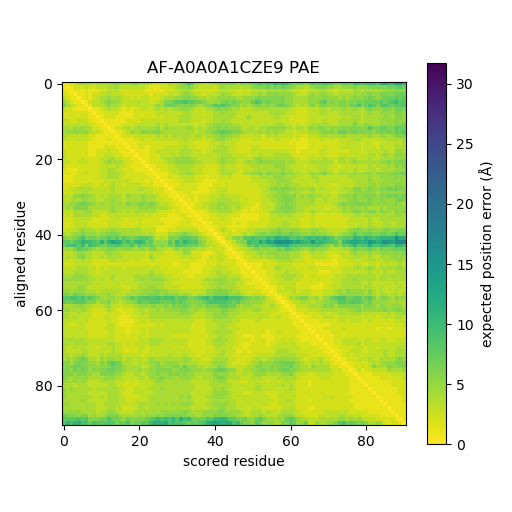Protein AF-A0A0A1CZE9-F1 (afdb_monomer)

Solvent-accessible surface are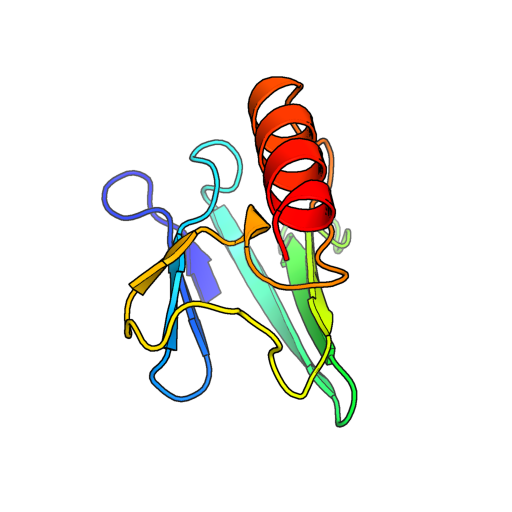a (backbone atoms only — not comparable to full-atom values): 5226 Å² total; per-residue (Å²): 89,71,23,41,80,94,53,33,42,48,78,57,96,88,34,35,31,39,49,65,66,88,65,46,47,55,30,46,76,50,76,60,91,54,31,41,37,32,22,30,66,76,84,64,44,73,41,39,37,37,44,43,80,80,48,54,93,67,86,59,58,70,39,57,44,60,56,34,57,85,44,48,56,57,85,68,52,69,70,56,53,51,54,27,53,54,47,66,72,78,105

Mean predicted aligned error: 3.59 Å

Sequence (91 aa):
MEIRRSNPQICYRGRIFKVPTYLVGTYRLVATATGFTLFSSHGGKESIYFPLPVRVASSKRLVPLWQVYGTRIRGPNPAWVQKRIEYEKDH

Nearest PDB structures (foldseek):
  3dcd-assembly2_B  TM=7.906E-01  e=3.984E+00  Lactobacillus acidophilus
  6qfo-assembly1_A  TM=8.785E-01  e=5.807E+00  Bifidobacterium longum
  4pxw-assembly2_B  TM=4.045E-01  e=1.208E+00  Homo sapiens
  3dxe-assembly1_A  TM=3.243E-01  e=3.984E+00  Homo sapiens
  4iwt-assembly1_B  TM=4.292E-01  e=9.014E+00  Streptococcus pneumoniae GA60080

Foldseek 3Di:
DFQALVARWDDDPQAIEHDDSVPGADWDWDDDQFKIWTAHPPPRHTAKIATPPFDAPDPDSYYYQLRTPPIDGPPDDPVSVVVNVVNVVVD

Radius of gyration: 12.47 Å; Cα contacts (8 Å, |Δi|>4): 146; chains: 1; bounding box: 30×27×28 Å

Structure (mmCIF, N/CA/C/O backbone):
data_AF-A0A0A1CZE9-F1
#
_entry.id   AF-A0A0A1CZE9-F1
#
loop_
_atom_site.group_PDB
_atom_site.id
_atom_site.type_symbol
_atom_site.label_atom_id
_atom_site.label_alt_id
_atom_site.label_comp_id
_atom_site.label_asym_id
_atom_site.label_entity_id
_atom_site.label_seq_id
_atom_site.pdbx_PDB_ins_code
_atom_site.Cartn_x
_atom_site.Cartn_y
_atom_site.Cartn_z
_atom_site.occupancy
_atom_site.B_iso_or_equiv
_atom_site.auth_seq_id
_atom_site.auth_comp_id
_atom_site.auth_asym_id
_atom_site.auth_atom_id
_atom_site.pdbx_PDB_model_num
ATOM 1 N N . MET A 1 1 ? 3.128 -11.451 -6.876 1.00 87.50 1 MET A N 1
ATOM 2 C CA . MET A 1 1 ? 1.891 -10.648 -6.783 1.00 87.50 1 MET A CA 1
ATOM 3 C C . MET A 1 1 ? 1.855 -9.664 -7.937 1.00 87.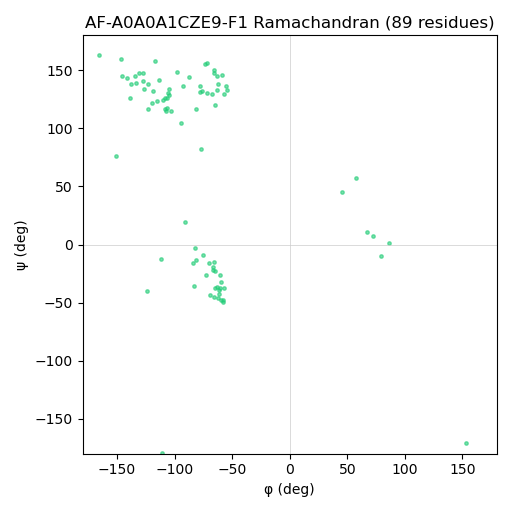50 1 MET A C 1
ATOM 5 O O . MET A 1 1 ? 2.890 -9.093 -8.249 1.00 87.50 1 MET A O 1
ATOM 9 N N . GLU A 1 2 ? 0.702 -9.469 -8.568 1.00 91.19 2 GLU A N 1
ATOM 10 C CA . GLU A 1 2 ? 0.549 -8.562 -9.710 1.00 91.19 2 GLU A CA 1
ATOM 11 C C . GLU A 1 2 ? -0.453 -7.457 -9.370 1.00 91.19 2 GLU A C 1
ATOM 13 O O . GLU A 1 2 ? -1.538 -7.740 -8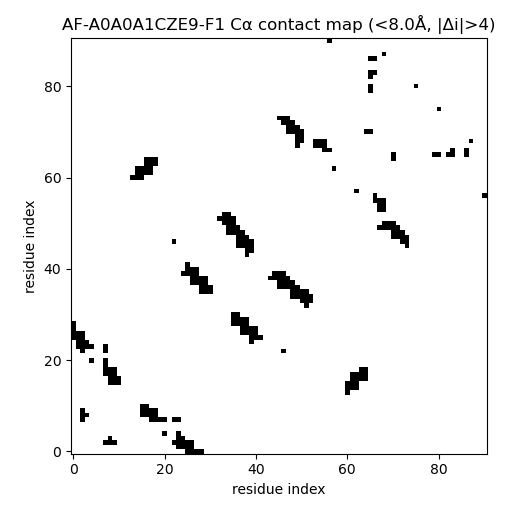.862 1.00 91.19 2 GLU A O 1
ATOM 18 N N . ILE A 1 3 ? -0.085 -6.207 -9.648 1.00 92.44 3 ILE A N 1
ATOM 19 C CA . ILE A 1 3 ? -0.957 -5.036 -9.531 1.00 92.44 3 ILE A CA 1
ATOM 20 C C . ILE A 1 3 ? -1.309 -4.602 -10.949 1.00 92.44 3 ILE A C 1
ATOM 22 O O . ILE A 1 3 ? -0.434 -4.194 -11.713 1.00 92.44 3 ILE A O 1
ATOM 26 N N . ARG A 1 4 ? -2.590 -4.704 -11.313 1.00 92.81 4 ARG A N 1
ATOM 27 C CA . ARG A 1 4 ? -3.073 -4.451 -12.678 1.00 92.81 4 ARG A CA 1
ATOM 28 C C . ARG A 1 4 ? -3.640 -3.044 -12.809 1.00 92.81 4 ARG A C 1
ATOM 30 O O . ARG A 1 4 ? -4.253 -2.532 -11.881 1.00 92.81 4 ARG A O 1
ATOM 37 N N . ARG A 1 5 ? -3.515 -2.436 -13.993 1.00 90.94 5 ARG A N 1
ATOM 38 C CA . ARG A 1 5 ? -4.071 -1.095 -14.265 1.00 90.94 5 ARG A CA 1
ATOM 39 C C . ARG A 1 5 ? -5.593 -1.046 -1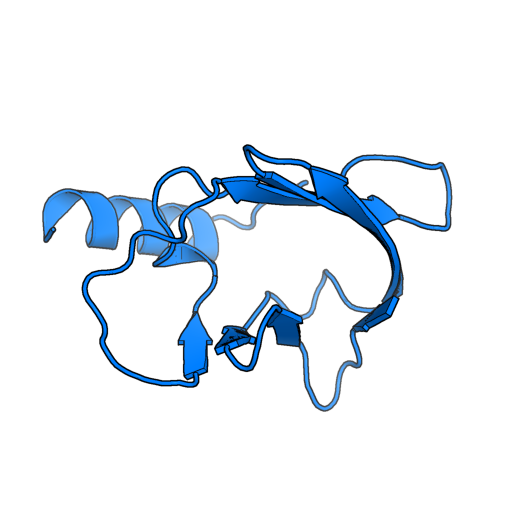4.125 1.00 90.94 5 ARG A C 1
ATOM 41 O O . ARG A 1 5 ? -6.112 -0.070 -13.599 1.00 90.94 5 ARG A O 1
ATOM 48 N N . SER A 1 6 ? -6.290 -2.093 -14.569 1.00 90.38 6 SER A N 1
ATOM 49 C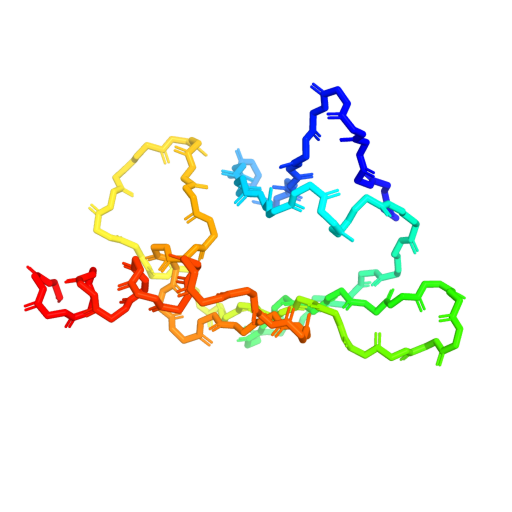 CA . SER A 1 6 ? -7.749 -2.213 -14.446 1.00 90.38 6 SER A CA 1
ATOM 50 C C . SER A 1 6 ? -8.218 -2.355 -12.998 1.00 90.38 6 SER A C 1
ATOM 52 O O . SER A 1 6 ? -9.372 -2.068 -12.699 1.00 90.38 6 SER A O 1
ATOM 54 N N . ASN A 1 7 ? -7.332 -2.796 -12.100 1.00 87.38 7 ASN A N 1
ATOM 55 C CA . ASN A 1 7 ? -7.647 -3.002 -10.697 1.00 87.38 7 ASN A CA 1
ATOM 56 C C . ASN A 1 7 ? -6.400 -2.800 -9.809 1.00 87.38 7 ASN A C 1
ATOM 58 O O . ASN A 1 7 ? -5.779 -3.781 -9.382 1.00 87.38 7 ASN A O 1
ATOM 62 N N . PRO A 1 8 ? -5.988 -1.540 -9.566 1.00 91.69 8 PRO A N 1
ATOM 63 C CA . PRO A 1 8 ? -4.761 -1.224 -8.845 1.00 91.69 8 PRO A CA 1
ATOM 64 C C . PRO A 1 8 ? -4.982 -1.423 -7.341 1.00 91.69 8 PRO A C 1
ATOM 66 O O . PRO A 1 8 ? -5.281 -0.493 -6.589 1.00 91.69 8 PRO A O 1
ATOM 69 N N . GLN A 1 9 ? -4.873 -2.672 -6.897 1.00 94.38 9 GLN A N 1
ATOM 70 C CA . GLN A 1 9 ? -5.111 -3.054 -5.513 1.00 94.38 9 GLN A CA 1
ATOM 71 C C . GLN A 1 9 ? -4.212 -4.202 -5.070 1.00 94.38 9 GLN A C 1
ATOM 73 O O . GLN A 1 9 ? -3.719 -4.986 -5.880 1.00 94.38 9 GLN A O 1
ATOM 78 N N . ILE A 1 10 ? -4.063 -4.328 -3.756 1.00 92.62 10 ILE A N 1
ATOM 79 C CA . ILE A 1 10 ? -3.388 -5.449 -3.114 1.00 92.62 10 ILE A CA 1
ATOM 80 C C . ILE A 1 10 ? -4.339 -6.121 -2.121 1.00 92.62 10 ILE A C 1
ATOM 82 O O . ILE A 1 10 ? -5.086 -5.445 -1.418 1.00 92.62 10 ILE A O 1
ATOM 86 N N . CYS A 1 11 ? -4.350 -7.453 -2.085 1.00 89.81 11 CYS A N 1
ATOM 87 C CA . CYS A 1 11 ? -5.163 -8.231 -1.155 1.00 89.81 11 CYS A CA 1
ATOM 88 C C . CYS A 1 11 ? -4.260 -8.868 -0.097 1.00 89.81 11 CYS A C 1
ATOM 90 O O . CYS A 1 11 ? -3.308 -9.568 -0.442 1.00 89.81 11 CYS A O 1
ATOM 92 N N . TYR A 1 12 ? -4.568 -8.647 1.179 1.00 87.38 12 TYR A N 1
ATOM 93 C CA . TYR A 1 12 ? -3.899 -9.311 2.293 1.00 87.38 12 TYR A CA 1
ATOM 94 C C . TYR A 1 12 ? -4.923 -9.718 3.350 1.00 87.38 12 TYR A C 1
ATOM 96 O O . TYR A 1 12 ? -5.712 -8.892 3.807 1.00 87.38 12 TYR A O 1
ATOM 104 N N . ARG A 1 13 ? -4.923 -11.008 3.722 1.00 85.56 13 ARG A N 1
ATOM 105 C CA . ARG A 1 13 ? -5.849 -11.605 4.707 1.00 85.56 13 ARG A CA 1
ATOM 106 C C . ARG A 1 13 ? -7.315 -11.176 4.506 1.00 85.56 13 ARG A C 1
ATOM 108 O O . ARG A 1 13 ? -7.994 -10.776 5.444 1.00 85.56 13 ARG A O 1
ATOM 115 N N . GLY A 1 14 ? -7.789 -11.202 3.258 1.00 85.19 14 GLY A N 1
ATOM 116 C CA . GLY A 1 14 ? -9.175 -10.868 2.894 1.00 85.19 14 GLY A CA 1
ATOM 117 C C . GLY A 1 14 ? -9.507 -9.369 2.814 1.00 85.19 14 GLY A C 1
ATOM 118 O O . GLY A 1 14 ? -10.568 -9.020 2.282 1.00 85.19 14 GLY A O 1
ATOM 119 N N . ARG A 1 15 ? -8.606 -8.484 3.267 1.00 88.12 15 ARG A N 1
ATOM 120 C CA . ARG A 1 15 ? -8.709 -7.027 3.094 1.00 88.12 15 ARG A CA 1
ATOM 121 C C . ARG A 1 15 ? -8.090 -6.591 1.776 1.00 88.12 15 ARG A C 1
ATOM 123 O O . ARG A 1 15 ? -7.081 -7.144 1.339 1.00 88.12 15 ARG A O 1
ATOM 130 N N . ILE A 1 16 ? -8.697 -5.580 1.166 1.00 93.19 16 ILE A N 1
ATOM 131 C CA . ILE A 1 16 ? -8.283 -5.037 -0.122 1.00 93.19 16 ILE A CA 1
ATOM 132 C C . ILE A 1 16 ? -7.805 -3.604 0.087 1.00 93.19 16 ILE A C 1
ATOM 134 O O . ILE A 1 16 ? -8.560 -2.757 0.563 1.00 93.19 16 ILE A O 1
ATOM 138 N N . PHE A 1 17 ? -6.569 -3.328 -0.315 1.00 93.31 17 PHE A N 1
ATOM 139 C CA . PHE A 1 17 ? -5.969 -2.004 -0.247 1.00 93.31 17 PHE A CA 1
ATOM 140 C C . PHE A 1 17 ? -5.844 -1.427 -1.655 1.00 93.31 17 PHE A C 1
ATOM 142 O O . PHE A 1 17 ? -5.129 -1.983 -2.489 1.00 93.31 17 PHE A O 1
ATOM 149 N N . LYS A 1 18 ? -6.533 -0.316 -1.936 1.00 94.00 18 LYS A N 1
ATOM 150 C CA . LYS A 1 18 ? -6.366 0.423 -3.197 1.00 94.00 18 LYS A CA 1
ATOM 151 C C . LYS A 1 18 ? -5.024 1.137 -3.202 1.00 94.00 18 LYS A C 1
ATOM 153 O O . LYS A 1 18 ? -4.715 1.873 -2.263 1.00 94.00 18 LYS A O 1
ATOM 158 N N . VAL A 1 19 ? -4.269 0.972 -4.280 1.00 91.94 19 VAL A N 1
ATOM 159 C CA . VAL A 1 19 ? -2.951 1.584 -4.457 1.00 91.94 19 VAL A CA 1
ATOM 160 C C . VAL A 1 19 ? -2.951 2.545 -5.650 1.00 91.94 19 VAL A C 1
ATOM 162 O O . VAL A 1 19 ? -3.809 2.437 -6.528 1.00 91.94 19 VAL A O 1
ATOM 165 N N . PRO A 1 20 ? -2.018 3.507 -5.710 1.00 89.56 20 PRO A N 1
ATOM 166 C CA . PRO A 1 20 ? -1.857 4.348 -6.892 1.00 89.56 20 PRO A CA 1
ATOM 167 C C . PRO A 1 20 ? -1.556 3.552 -8.173 1.00 89.56 20 PRO A C 1
ATOM 169 O O . PRO A 1 20 ? -0.831 2.561 -8.150 1.00 89.56 20 PRO A O 1
ATOM 172 N N . THR A 1 21 ? -2.055 4.026 -9.316 1.00 89.25 21 THR A N 1
ATOM 173 C CA . THR A 1 21 ? -1.911 3.367 -10.631 1.00 89.25 21 THR A CA 1
ATOM 174 C C . THR A 1 21 ? -0.480 3.318 -11.165 1.00 89.25 21 THR A C 1
ATOM 176 O O . THR A 1 21 ? -0.182 2.490 -12.018 1.00 89.25 21 THR A O 1
ATOM 179 N N . TYR A 1 22 ? 0.427 4.163 -10.676 1.00 86.44 22 TYR A N 1
ATOM 180 C CA . TYR A 1 22 ? 1.843 4.091 -11.053 1.00 86.44 22 TYR A CA 1
ATOM 181 C C . TYR A 1 22 ? 2.582 2.920 -10.381 1.00 86.44 22 TYR A C 1
ATOM 183 O O . TYR A 1 22 ? 3.715 2.626 -10.743 1.00 86.44 22 TYR A O 1
ATOM 191 N N . LEU A 1 23 ? 1.943 2.234 -9.425 1.00 89.06 23 LEU A N 1
ATOM 192 C CA . LEU A 1 23 ? 2.433 0.990 -8.823 1.00 89.06 23 LEU A CA 1
ATOM 193 C C . LEU A 1 23 ? 1.921 -0.251 -9.575 1.00 89.06 23 LEU A C 1
ATOM 195 O O . LEU A 1 23 ? 1.876 -1.342 -9.019 1.00 89.06 23 LEU A O 1
ATOM 199 N N . VAL A 1 24 ? 1.478 -0.096 -10.825 1.00 91.38 24 VAL A N 1
ATOM 200 C CA . VAL A 1 24 ? 1.150 -1.227 -11.702 1.00 91.38 24 VAL A CA 1
ATOM 201 C C . VAL A 1 24 ? 2.428 -1.982 -12.049 1.00 91.38 24 VAL A C 1
ATOM 203 O O . VAL A 1 24 ? 3.411 -1.386 -12.486 1.00 91.38 24 VAL A O 1
ATOM 206 N N . GLY A 1 25 ? 2.404 -3.301 -11.874 1.00 91.88 25 GLY A N 1
ATOM 207 C CA . GLY A 1 25 ? 3.550 -4.159 -12.139 1.00 91.88 25 GLY A CA 1
ATOM 208 C C . GLY A 1 25 ? 3.563 -5.438 -11.309 1.00 91.88 25 GLY A C 1
ATOM 209 O O . GLY A 1 25 ? 2.600 -5.782 -10.617 1.00 91.88 25 GLY A O 1
ATOM 210 N N . THR A 1 26 ? 4.692 -6.141 -11.381 1.00 93.25 26 THR A N 1
ATOM 211 C CA . THR A 1 26 ? 4.902 -7.422 -10.699 1.00 93.25 26 THR A CA 1
ATOM 212 C C . THR A 1 26 ? 5.801 -7.245 -9.484 1.00 93.25 26 THR A C 1
ATOM 214 O O . THR A 1 26 ? 6.928 -6.751 -9.578 1.00 93.25 26 THR A O 1
ATOM 217 N N . TYR A 1 27 ? 5.344 -7.742 -8.341 1.00 93.31 27 TYR A N 1
ATOM 218 C CA . TYR A 1 27 ? 5.992 -7.592 -7.044 1.00 93.31 27 TYR A CA 1
ATOM 219 C C . TYR A 1 27 ? 6.195 -8.939 -6.352 1.00 93.31 27 TYR A C 1
ATOM 221 O O . TYR A 1 27 ? 5.367 -9.852 -6.457 1.00 93.31 27 TYR A O 1
ATOM 229 N N . ARG A 1 28 ? 7.275 -9.034 -5.582 1.00 93.75 28 ARG A N 1
ATOM 230 C CA . ARG A 1 28 ? 7.486 -10.083 -4.585 1.00 93.75 28 ARG A CA 1
ATOM 231 C C . ARG A 1 28 ? 6.986 -9.590 -3.237 1.00 93.75 28 ARG A C 1
ATOM 233 O O . ARG A 1 28 ? 7.213 -8.442 -2.871 1.00 93.75 28 ARG A O 1
ATOM 240 N N . LEU A 1 29 ? 6.281 -10.461 -2.532 1.00 92.19 29 LEU A N 1
ATOM 241 C CA . LEU A 1 29 ? 5.637 -10.160 -1.264 1.00 92.19 29 LEU A CA 1
ATOM 242 C C . LEU A 1 29 ? 6.429 -10.799 -0.137 1.00 92.19 29 LEU A C 1
ATOM 244 O O . LEU A 1 29 ? 6.732 -11.987 -0.202 1.00 92.19 29 LEU A O 1
ATOM 248 N N . VAL A 1 30 ? 6.725 -10.009 0.888 1.00 93.06 30 VAL A N 1
ATOM 249 C CA . VAL A 1 30 ? 7.315 -10.474 2.140 1.00 93.06 30 VAL A CA 1
ATOM 250 C C . VAL A 1 30 ? 6.382 -10.046 3.263 1.00 93.06 30 VAL A C 1
ATOM 252 O O . VAL A 1 30 ? 6.151 -8.856 3.468 1.00 93.06 30 VAL A O 1
ATOM 255 N N . ALA A 1 31 ? 5.817 -11.025 3.964 1.00 91.31 31 ALA A N 1
ATOM 256 C CA . ALA A 1 31 ? 5.008 -10.798 5.151 1.00 91.31 31 ALA A CA 1
ATOM 257 C C . ALA A 1 31 ? 5.779 -11.311 6.367 1.00 91.31 31 ALA A C 1
ATOM 259 O O . ALA A 1 31 ? 6.179 -12.474 6.406 1.00 91.31 31 ALA A O 1
ATOM 260 N N . THR A 1 32 ? 5.989 -10.439 7.345 1.00 92.44 32 THR A N 1
ATOM 261 C CA . THR A 1 32 ? 6.603 -10.769 8.633 1.00 92.44 32 THR A CA 1
ATOM 262 C C . THR A 1 32 ? 5.552 -10.681 9.738 1.00 92.44 32 THR A C 1
ATOM 264 O O . THR A 1 32 ? 4.390 -10.352 9.491 1.00 92.44 32 THR A O 1
ATOM 267 N N . ALA A 1 33 ? 5.950 -10.946 10.983 1.00 91.94 33 ALA A N 1
ATOM 268 C CA . ALA A 1 33 ? 5.077 -10.725 12.135 1.00 91.94 33 ALA A CA 1
ATOM 269 C C . ALA A 1 33 ? 4.653 -9.249 12.289 1.00 91.94 33 ALA A C 1
ATOM 271 O O . ALA A 1 33 ? 3.594 -8.970 12.846 1.00 91.94 33 ALA A O 1
ATOM 272 N N . THR A 1 34 ? 5.461 -8.311 11.786 1.00 92.44 34 THR A N 1
ATOM 273 C CA . THR A 1 34 ? 5.324 -6.871 12.046 1.00 92.44 34 THR A CA 1
ATOM 274 C C . THR A 1 34 ? 4.917 -6.056 10.827 1.00 92.44 34 THR A C 1
ATOM 276 O O . THR A 1 34 ? 4.549 -4.891 10.971 1.00 92.44 34 THR A O 1
ATOM 279 N N . GLY A 1 35 ? 4.961 -6.624 9.623 1.00 93.50 35 GLY A N 1
ATOM 280 C CA . GLY A 1 35 ? 4.738 -5.837 8.422 1.00 93.50 35 GLY A CA 1
ATOM 281 C C . GLY A 1 35 ? 4.472 -6.648 7.170 1.00 93.50 35 GLY A C 1
ATOM 282 O O . GLY A 1 35 ? 4.740 -7.847 7.079 1.00 93.50 35 GLY A O 1
ATOM 283 N N . PHE A 1 36 ? 3.935 -5.939 6.190 1.00 94.00 36 PHE A N 1
ATOM 284 C CA . PHE A 1 36 ? 3.733 -6.407 4.837 1.00 94.00 36 PHE A CA 1
ATOM 285 C C . PHE A 1 36 ? 4.514 -5.506 3.890 1.00 94.00 36 PHE A C 1
ATOM 287 O O . PHE A 1 36 ? 4.253 -4.302 3.826 1.00 94.00 36 PHE A O 1
ATOM 294 N N . THR A 1 37 ? 5.430 -6.095 3.128 1.00 94.75 37 THR A N 1
ATOM 295 C CA . THR A 1 37 ? 6.291 -5.363 2.201 1.00 94.75 37 THR A CA 1
ATOM 296 C C . THR A 1 37 ? 6.201 -5.953 0.800 1.00 94.75 37 THR A C 1
ATOM 298 O O . THR A 1 37 ? 6.294 -7.168 0.607 1.00 94.75 37 THR A O 1
ATOM 301 N N . LEU A 1 38 ? 6.046 -5.086 -0.199 1.00 94.25 38 LEU A N 1
ATOM 302 C CA . LEU A 1 38 ? 6.165 -5.436 -1.609 1.00 94.25 38 LEU A CA 1
ATOM 303 C C . LEU A 1 38 ? 7.469 -4.894 -2.172 1.00 94.25 38 LEU A C 1
ATOM 305 O O . LEU A 1 38 ? 7.726 -3.690 -2.135 1.00 94.25 38 LEU A O 1
ATOM 309 N N . PHE A 1 39 ? 8.243 -5.788 -2.769 1.00 94.38 39 PHE A N 1
ATOM 310 C CA . PHE A 1 39 ? 9.461 -5.477 -3.498 1.00 94.38 39 PHE A CA 1
ATOM 311 C C . PHE A 1 39 ? 9.192 -5.582 -4.991 1.00 94.38 39 PHE A C 1
ATOM 313 O O . PHE A 1 39 ? 8.581 -6.548 -5.451 1.00 94.38 39 PHE A O 1
ATOM 320 N N . SER A 1 40 ? 9.644 -4.596 -5.762 1.00 90.44 40 SER A N 1
ATOM 321 C CA . SER A 1 40 ? 9.586 -4.670 -7.221 1.00 90.44 40 SER A CA 1
ATOM 322 C C . SER A 1 40 ? 10.337 -5.912 -7.687 1.00 90.44 40 SER A C 1
ATOM 324 O O . SER A 1 40 ? 11.495 -6.115 -7.317 1.00 90.44 40 SER A O 1
ATOM 326 N N . SER A 1 41 ? 9.704 -6.728 -8.534 1.00 88.88 41 SER A N 1
ATOM 327 C CA . SER A 1 41 ? 10.390 -7.885 -9.133 1.00 88.88 41 SER A CA 1
ATOM 328 C C . SER A 1 41 ? 11.531 -7.441 -10.051 1.00 88.88 41 SER A C 1
ATOM 330 O O . SER A 1 41 ? 12.485 -8.184 -10.252 1.00 88.88 41 SER A O 1
ATOM 332 N N . HIS A 1 42 ? 11.461 -6.202 -10.543 1.00 81.75 42 HIS A N 1
ATOM 333 C CA . HIS A 1 42 ? 12.520 -5.545 -11.293 1.00 81.75 42 HIS A CA 1
ATOM 334 C C . HIS A 1 42 ? 13.370 -4.714 -10.321 1.00 81.75 42 HIS A C 1
ATOM 336 O O . HIS A 1 42 ? 12.940 -3.664 -9.832 1.00 81.75 42 HIS A O 1
ATOM 342 N N . GLY A 1 43 ? 14.563 -5.214 -9.997 1.00 77.44 43 GLY A N 1
ATOM 343 C CA . GLY A 1 43 ? 15.559 -4.518 -9.176 1.00 77.44 43 GLY A CA 1
ATOM 344 C C . GLY A 1 43 ? 15.422 -4.679 -7.659 1.00 77.44 43 GLY A C 1
ATOM 345 O O . GLY A 1 43 ? 16.209 -4.079 -6.936 1.00 77.44 43 GLY A O 1
ATOM 346 N N . GLY A 1 44 ? 14.440 -5.440 -7.160 1.00 83.75 44 GLY A N 1
ATOM 347 C CA . GLY A 1 44 ? 14.351 -5.825 -5.742 1.00 83.75 44 GLY A CA 1
ATOM 348 C C . GLY A 1 44 ? 14.084 -4.678 -4.763 1.00 83.75 44 GLY A C 1
ATOM 349 O O . GLY A 1 44 ? 14.203 -4.863 -3.558 1.00 83.75 44 GLY A O 1
ATOM 350 N N . LYS A 1 45 ? 13.734 -3.485 -5.253 1.00 88.19 45 LYS A N 1
ATOM 351 C CA . LYS A 1 45 ? 13.536 -2.297 -4.412 1.00 88.19 45 LYS A CA 1
ATOM 352 C C . LYS A 1 45 ? 12.181 -2.338 -3.709 1.00 88.19 45 LYS A C 1
ATOM 354 O O . LYS A 1 45 ? 11.162 -2.620 -4.349 1.00 88.19 45 LYS A O 1
ATOM 359 N N . GLU A 1 46 ? 12.161 -1.986 -2.425 1.00 90.56 46 GLU A N 1
ATOM 360 C CA . GLU A 1 46 ? 10.921 -1.800 -1.665 1.00 90.56 46 GLU A CA 1
ATOM 361 C C . GLU A 1 46 ? 10.017 -0.791 -2.383 1.00 90.56 46 GLU A C 1
ATOM 363 O O . GLU A 1 46 ? 10.474 0.243 -2.871 1.00 90.56 46 GLU A O 1
ATOM 368 N N . SER A 1 47 ? 8.740 -1.130 -2.515 1.00 92.06 47 SER A N 1
ATOM 369 C CA . SER A 1 47 ? 7.760 -0.348 -3.271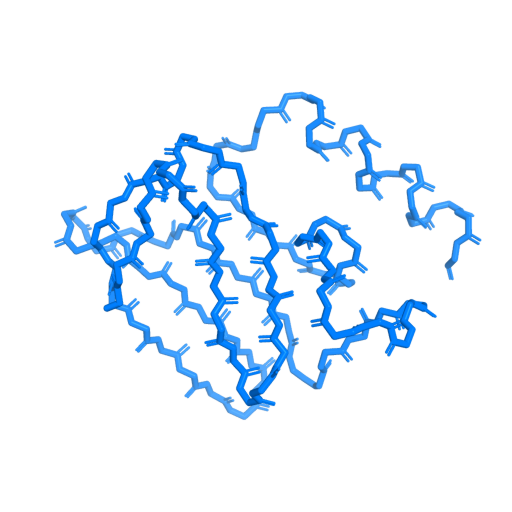 1.00 92.06 47 SER A CA 1
ATOM 370 C C . SER A 1 47 ? 6.550 0.034 -2.431 1.00 92.06 47 SER A C 1
ATOM 372 O O . SER A 1 47 ? 6.073 1.160 -2.547 1.00 92.06 47 SER A O 1
ATOM 374 N N . ILE A 1 48 ? 6.064 -0.877 -1.588 1.00 94.06 48 ILE A N 1
ATOM 375 C CA . ILE A 1 48 ? 4.960 -0.639 -0.653 1.00 94.06 48 ILE A CA 1
ATOM 376 C C . ILE A 1 48 ? 5.319 -1.295 0.676 1.00 94.06 48 ILE A C 1
ATOM 378 O O . ILE A 1 48 ? 5.778 -2.435 0.683 1.00 94.06 48 ILE A O 1
ATOM 382 N N . TYR A 1 49 ? 5.040 -0.608 1.775 1.00 94.62 49 TYR A N 1
ATOM 383 C CA . TYR A 1 49 ? 5.076 -1.144 3.127 1.00 94.62 49 TYR A CA 1
ATOM 384 C C . TYR A 1 49 ? 3.817 -0.721 3.884 1.00 94.62 49 TYR A C 1
ATOM 386 O O . TYR A 1 49 ? 3.415 0.442 3.806 1.00 94.62 49 TYR A O 1
ATOM 394 N N . PHE A 1 50 ? 3.236 -1.629 4.665 1.00 93.88 50 PHE A N 1
ATOM 395 C CA . PHE A 1 50 ? 2.330 -1.262 5.752 1.00 93.88 50 PHE A CA 1
ATOM 396 C C . PHE A 1 50 ? 2.527 -2.163 6.983 1.00 93.88 50 PHE A C 1
ATOM 398 O O . PHE A 1 50 ? 2.799 -3.360 6.833 1.00 93.88 50 PHE A O 1
ATOM 405 N N . PRO A 1 51 ? 2.408 -1.609 8.204 1.00 93.25 51 PRO A N 1
ATOM 406 C CA . PRO A 1 51 ? 2.629 -2.359 9.435 1.00 93.25 51 PRO A CA 1
ATOM 407 C C . PRO A 1 51 ? 1.483 -3.332 9.740 1.00 93.25 51 PRO A C 1
ATOM 409 O O . PRO A 1 51 ? 0.333 -3.134 9.337 1.00 93.25 51 PRO A O 1
ATOM 412 N N . LEU A 1 52 ? 1.811 -4.377 10.499 1.00 91.75 52 LEU A N 1
ATOM 413 C CA . LEU A 1 52 ? 0.873 -5.336 11.071 1.00 91.75 52 LEU A CA 1
ATOM 414 C C . LEU A 1 52 ? 0.864 -5.225 12.611 1.00 91.75 52 LEU A C 1
ATOM 416 O O . LEU A 1 52 ? 1.926 -5.054 13.206 1.00 91.75 52 LEU A O 1
ATOM 420 N N . PRO A 1 53 ? -0.307 -5.347 13.269 1.00 91.69 53 PRO A N 1
ATOM 421 C CA . PRO A 1 53 ? -1.635 -5.461 12.664 1.00 91.69 53 PRO A CA 1
ATOM 422 C C . PRO A 1 53 ? -2.041 -4.176 11.924 1.00 91.69 53 PRO A C 1
ATOM 424 O O . PRO A 1 53 ? -1.629 -3.077 12.286 1.00 91.69 53 PRO A O 1
ATOM 427 N N . VAL A 1 54 ? -2.859 -4.325 10.877 1.00 91.12 54 VAL A N 1
ATOM 428 C CA . VAL A 1 54 ? -3.344 -3.193 10.073 1.00 91.12 54 VAL A CA 1
ATOM 429 C C . VAL A 1 54 ? -4.230 -2.303 10.940 1.00 91.12 54 VAL A C 1
ATOM 431 O O . VAL A 1 54 ? -5.272 -2.751 11.417 1.00 91.12 54 VAL A O 1
ATOM 434 N N . ARG A 1 55 ? -3.835 -1.037 11.099 1.00 91.44 55 ARG A N 1
ATOM 435 C CA . ARG A 1 55 ? -4.607 -0.013 11.811 1.00 91.44 55 ARG A CA 1
ATOM 436 C C . ARG A 1 55 ? -5.203 0.971 10.808 1.00 91.44 55 ARG A C 1
ATOM 438 O O . ARG A 1 55 ? -4.470 1.628 10.072 1.00 91.44 55 ARG A O 1
ATOM 445 N N . VAL A 1 56 ? -6.530 1.021 10.772 1.00 91.81 56 VAL A N 1
ATOM 446 C CA . VAL A 1 56 ? -7.360 1.910 9.948 1.00 91.81 56 VAL A CA 1
ATOM 447 C C . VAL A 1 56 ? -8.615 2.259 10.752 1.00 91.81 56 VAL A C 1
ATOM 449 O O . VAL A 1 56 ? -9.128 1.399 11.464 1.00 91.81 56 VAL A O 1
ATOM 452 N N . ALA A 1 57 ? -9.139 3.474 10.614 1.00 89.62 57 ALA A N 1
ATOM 453 C CA . ALA A 1 57 ? -10.411 3.885 11.204 1.00 89.62 57 ALA A CA 1
ATOM 454 C C . ALA A 1 57 ? -11.607 3.246 10.478 1.00 89.62 57 ALA A C 1
ATOM 456 O O . ALA A 1 57 ? -12.666 3.022 11.057 1.00 89.62 57 ALA A O 1
ATOM 457 N N . SER A 1 58 ? -11.441 2.908 9.194 1.00 86.19 58 SER A N 1
ATOM 458 C CA . SER A 1 58 ? -12.495 2.277 8.404 1.00 86.19 58 SER A CA 1
ATOM 459 C C . SER A 1 58 ? -12.646 0.782 8.708 1.00 86.19 58 SER A C 1
ATOM 461 O O . SER A 1 58 ? -11.693 0.007 8.616 1.00 86.19 58 SER A O 1
ATOM 463 N N . SER A 1 59 ? -13.883 0.341 8.945 1.00 85.00 59 SER A N 1
ATOM 464 C CA . SER A 1 59 ? -14.259 -1.079 9.006 1.00 85.00 59 SER A CA 1
ATOM 465 C C . SER A 1 59 ? -14.503 -1.708 7.625 1.00 85.00 59 SER A C 1
ATOM 467 O O . SER A 1 59 ? -14.769 -2.907 7.525 1.00 85.00 59 SER A O 1
ATOM 469 N N . LYS A 1 60 ? -14.413 -0.925 6.538 1.00 88.31 60 LYS A N 1
ATOM 470 C CA . LYS A 1 60 ? -14.689 -1.399 5.176 1.00 88.31 60 LYS A CA 1
ATOM 471 C C . LYS A 1 60 ? -13.660 -2.440 4.729 1.00 88.31 60 LYS A C 1
ATOM 473 O O . LYS A 1 60 ? -12.475 -2.364 5.045 1.00 88.31 60 LYS A O 1
ATOM 478 N N . ARG A 1 61 ? -14.108 -3.393 3.902 1.00 87.88 61 ARG A N 1
ATOM 479 C CA . ARG A 1 61 ? -13.231 -4.402 3.279 1.00 87.88 61 ARG A CA 1
ATOM 480 C C . ARG A 1 61 ? -12.221 -3.786 2.307 1.00 87.88 61 ARG A C 1
ATOM 482 O O . ARG A 1 61 ? -11.092 -4.263 2.209 1.00 87.88 61 ARG A O 1
ATOM 489 N N . LEU A 1 62 ? -12.662 -2.770 1.569 1.00 91.94 62 LEU A N 1
ATOM 490 C CA . LEU A 1 62 ? -11.881 -2.025 0.591 1.00 91.94 62 LEU A CA 1
ATOM 491 C C . LEU A 1 62 ? -11.479 -0.686 1.204 1.00 91.94 62 LEU A C 1
ATOM 493 O O . LEU A 1 62 ? -12.344 0.155 1.453 1.00 91.94 62 LEU A O 1
ATOM 497 N N . VAL A 1 63 ? -10.181 -0.483 1.400 1.00 93.12 63 VAL A N 1
ATOM 498 C CA . VAL A 1 63 ? -9.634 0.747 1.979 1.00 93.12 63 VAL A CA 1
ATOM 499 C C . VAL A 1 63 ? -8.537 1.318 1.081 1.00 93.12 63 VAL A C 1
ATOM 501 O O . VAL A 1 63 ? -7.764 0.568 0.487 1.00 93.12 63 VAL A O 1
ATOM 504 N N . PRO A 1 64 ? -8.442 2.639 0.910 1.00 93.44 64 PRO A N 1
ATOM 505 C CA . PRO A 1 64 ? -7.263 3.247 0.314 1.00 93.44 64 PRO A CA 1
ATOM 506 C C . PRO A 1 64 ? -6.016 2.997 1.166 1.00 93.44 64 PRO A C 1
ATOM 508 O O . PRO A 1 64 ? -6.058 3.123 2.386 1.00 93.44 64 PRO A O 1
ATOM 511 N N . LEU A 1 65 ? -4.888 2.691 0.525 1.00 93.81 65 LEU A N 1
ATOM 512 C CA . LEU A 1 65 ? -3.641 2.378 1.224 1.00 93.81 65 LEU A CA 1
ATOM 513 C C . LEU A 1 65 ? -3.150 3.540 2.120 1.00 93.81 65 LEU A C 1
ATOM 515 O O . LEU A 1 65 ? -2.598 3.286 3.182 1.00 93.81 65 LEU A O 1
ATOM 519 N N . TRP A 1 66 ? -3.402 4.804 1.751 1.00 93.00 66 TRP A N 1
ATOM 520 C CA . TRP A 1 66 ? -3.042 5.975 2.574 1.00 93.00 66 TRP A CA 1
ATOM 521 C C . TRP A 1 66 ? -3.799 6.067 3.907 1.00 93.00 66 TRP A C 1
ATOM 523 O O . TRP A 1 66 ? -3.361 6.806 4.778 1.00 93.00 66 TRP A O 1
ATOM 533 N N . GLN A 1 67 ? -4.894 5.319 4.087 1.00 94.56 67 GLN A N 1
ATOM 534 C CA . GLN A 1 67 ? -5.614 5.251 5.367 1.00 94.56 67 GLN A CA 1
ATOM 535 C C . 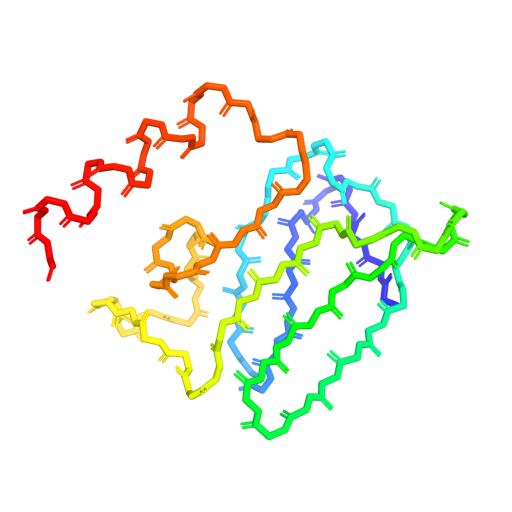GLN A 1 67 ? -4.970 4.279 6.359 1.00 94.56 67 GLN A C 1
ATOM 537 O O . GLN A 1 67 ? -5.336 4.249 7.533 1.00 94.56 67 GLN A O 1
ATOM 542 N N . VAL A 1 68 ? -4.050 3.428 5.901 1.00 93.31 68 VAL A N 1
ATOM 543 C CA . VAL A 1 68 ? -3.374 2.471 6.775 1.00 93.31 68 VAL A CA 1
ATOM 544 C C . VAL A 1 68 ? -2.242 3.188 7.500 1.00 93.31 68 VAL A C 1
ATOM 546 O O . VAL A 1 68 ? -1.279 3.628 6.869 1.00 93.31 68 VAL A O 1
ATOM 549 N N . TYR A 1 69 ? -2.343 3.270 8.824 1.00 91.44 69 TYR A N 1
ATOM 550 C CA . TYR A 1 69 ? -1.370 3.966 9.662 1.00 91.44 69 TYR A CA 1
ATOM 551 C C . TYR A 1 69 ? 0.055 3.446 9.435 1.00 91.44 69 TYR A C 1
ATOM 553 O O . TYR A 1 69 ? 0.277 2.238 9.355 1.00 91.44 69 TYR A O 1
ATOM 561 N N . GLY A 1 70 ? 1.032 4.352 9.335 1.00 90.88 70 GLY A N 1
ATOM 562 C CA . GLY A 1 70 ? 2.451 4.006 9.167 1.00 90.88 70 GLY A CA 1
ATOM 563 C C . GLY A 1 70 ? 2.833 3.450 7.788 1.00 90.88 70 GLY A C 1
ATOM 564 O O . GLY A 1 70 ? 3.973 3.018 7.593 1.00 90.88 70 GLY A O 1
ATOM 565 N N . THR A 1 71 ? 1.905 3.465 6.831 1.00 93.62 71 THR A N 1
ATOM 566 C CA . THR A 1 71 ? 2.141 3.035 5.450 1.00 93.62 71 THR A CA 1
ATOM 567 C C . THR A 1 71 ? 3.168 3.893 4.739 1.00 93.62 71 THR A C 1
ATOM 569 O O . THR A 1 71 ? 3.207 5.114 4.887 1.00 93.62 71 THR A O 1
ATOM 572 N N . ARG A 1 72 ? 3.955 3.258 3.871 1.00 92.25 72 ARG A N 1
ATOM 573 C CA . ARG A 1 72 ? 4.918 3.925 2.997 1.00 92.25 72 ARG A CA 1
ATOM 574 C C . ARG A 1 72 ? 4.804 3.365 1.589 1.00 92.25 72 ARG A C 1
ATOM 576 O O . ARG A 1 72 ? 4.565 2.174 1.399 1.00 92.25 72 ARG A O 1
ATOM 583 N N . ILE A 1 73 ? 5.002 4.227 0.603 1.00 92.25 73 ILE A N 1
ATOM 584 C CA . ILE A 1 73 ? 5.152 3.826 -0.795 1.00 92.25 73 ILE A CA 1
ATOM 585 C C . ILE A 1 73 ? 6.382 4.509 -1.373 1.00 92.25 73 ILE A C 1
ATOM 587 O O . ILE A 1 73 ? 6.721 5.628 -0.984 1.00 92.25 73 ILE A O 1
ATOM 591 N N . ARG A 1 74 ? 7.058 3.846 -2.304 1.00 88.06 74 ARG A N 1
ATOM 592 C CA . ARG A 1 74 ? 8.218 4.418 -2.982 1.00 88.06 74 ARG A CA 1
ATOM 593 C C . ARG A 1 74 ? 7.768 5.432 -4.030 1.00 88.06 74 ARG A C 1
ATOM 595 O O . ARG A 1 74 ? 6.897 5.131 -4.841 1.00 88.06 74 ARG A O 1
ATOM 602 N N . GLY A 1 75 ? 8.389 6.612 -4.019 1.00 86.75 75 GLY A N 1
ATOM 603 C CA . GLY A 1 75 ? 8.039 7.715 -4.920 1.00 86.75 75 GLY A CA 1
ATOM 604 C C . GLY A 1 75 ? 6.568 8.129 -4.793 1.00 86.75 75 GLY A C 1
ATOM 605 O O . GLY A 1 75 ? 5.839 8.027 -5.780 1.00 86.75 75 GLY A O 1
ATOM 606 N N . PRO A 1 76 ? 6.089 8.518 -3.593 1.00 88.12 76 PRO A N 1
ATOM 607 C CA . PRO A 1 76 ? 4.710 8.949 -3.420 1.00 88.12 76 PRO A CA 1
ATOM 608 C C . PRO A 1 76 ? 4.453 10.215 -4.239 1.00 88.12 76 PRO A C 1
ATOM 610 O O . PRO A 1 76 ? 5.237 11.162 -4.184 1.00 88.12 76 PRO A O 1
ATOM 613 N N . ASN A 1 77 ? 3.350 10.253 -4.987 1.00 88.94 77 ASN A N 1
ATOM 614 C CA . ASN A 1 77 ? 2.935 11.506 -5.611 1.00 88.94 77 ASN A CA 1
ATOM 615 C C . ASN A 1 77 ? 2.396 12.488 -4.543 1.00 88.94 77 ASN A C 1
ATOM 617 O O . ASN A 1 77 ? 1.918 12.045 -3.492 1.00 88.94 77 ASN A O 1
ATOM 621 N N . PRO A 1 78 ? 2.423 13.811 -4.795 1.00 90.44 78 PRO A N 1
ATOM 622 C CA . PRO A 1 78 ? 1.991 14.803 -3.805 1.00 90.44 78 PRO A CA 1
ATOM 623 C C . PRO A 1 78 ? 0.551 14.598 -3.319 1.00 90.44 78 PRO A C 1
ATOM 625 O O . PRO A 1 78 ? 0.271 14.727 -2.132 1.00 90.44 78 PRO A O 1
ATOM 628 N N . ALA A 1 79 ? -0.354 14.189 -4.214 1.00 89.56 79 ALA A N 1
ATOM 629 C CA . ALA A 1 79 ? -1.754 13.938 -3.874 1.00 89.56 79 ALA A CA 1
ATOM 630 C C . ALA A 1 79 ? -1.935 12.788 -2.866 1.00 8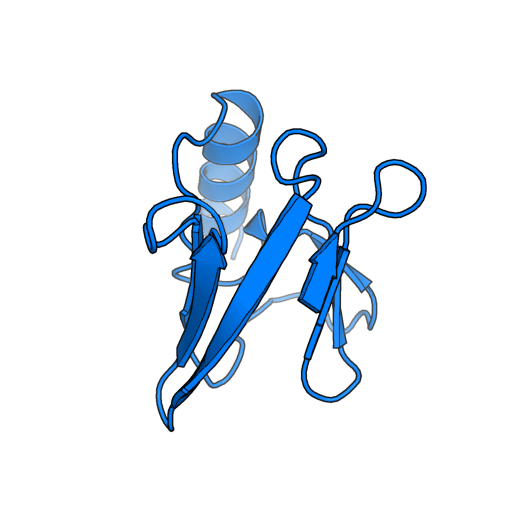9.56 79 ALA A C 1
ATOM 632 O O . ALA A 1 79 ? -2.823 12.843 -2.018 1.00 89.56 79 ALA A O 1
ATOM 633 N N . TRP A 1 80 ? -1.117 11.735 -2.947 1.00 91.75 80 TRP A N 1
ATOM 634 C CA . TRP A 1 80 ? -1.143 10.645 -1.975 1.00 91.75 80 TRP A CA 1
ATOM 635 C C . TRP A 1 80 ? -0.619 11.105 -0.615 1.00 91.75 80 TRP A C 1
ATOM 637 O O . TRP A 1 80 ? -1.233 10.790 0.403 1.00 91.75 80 TRP A O 1
ATOM 647 N N . VAL A 1 81 ? 0.478 11.872 -0.601 1.00 91.75 81 VAL A N 1
ATOM 648 C CA . VAL A 1 81 ? 1.060 12.424 0.635 1.00 91.75 81 VAL A CA 1
ATOM 649 C C . VAL A 1 81 ? 0.048 13.321 1.341 1.00 91.75 81 VAL A C 1
ATOM 651 O O . VAL A 1 81 ? -0.195 13.136 2.529 1.00 91.75 81 VAL A O 1
ATOM 654 N N . GLN A 1 82 ? -0.594 14.222 0.597 1.00 92.69 82 GLN A N 1
ATOM 655 C CA . GLN A 1 82 ? -1.604 15.131 1.128 1.00 92.69 82 GLN A CA 1
ATOM 656 C C . GLN A 1 82 ? -2.765 14.372 1.787 1.00 92.69 82 GLN A C 1
ATOM 658 O O . GLN A 1 82 ? -3.076 14.619 2.948 1.00 92.69 82 GLN A O 1
ATOM 663 N N . LYS A 1 83 ? -3.333 13.370 1.099 1.00 92.81 83 LYS A N 1
ATOM 664 C CA . LYS A 1 83 ? -4.421 12.539 1.650 1.00 92.81 83 LYS A CA 1
ATOM 665 C C . LYS A 1 83 ? -4.022 11.789 2.914 1.00 92.81 83 LYS A C 1
ATOM 667 O O . LYS A 1 83 ? -4.841 11.611 3.809 1.00 92.81 83 LYS A O 1
ATOM 672 N N . ARG A 1 84 ? -2.776 11.315 2.981 1.00 91.56 84 ARG A N 1
ATOM 673 C CA . ARG A 1 84 ? -2.259 10.651 4.178 1.00 91.56 84 ARG A CA 1
ATOM 674 C C . ARG A 1 84 ? -2.174 11.626 5.355 1.00 91.56 84 ARG A C 1
ATOM 676 O O . ARG A 1 84 ? -2.605 11.270 6.443 1.00 91.56 84 ARG A O 1
ATOM 683 N N . ILE A 1 85 ? -1.651 12.833 5.131 1.00 91.62 85 ILE A N 1
ATOM 684 C CA . ILE A 1 85 ? -1.536 13.869 6.169 1.00 91.62 85 ILE A CA 1
ATOM 685 C C . ILE A 1 85 ? -2.915 14.275 6.689 1.00 91.62 85 ILE A C 1
ATOM 687 O O . ILE A 1 85 ? -3.098 14.383 7.894 1.00 91.62 85 ILE A O 1
ATOM 691 N N . GLU A 1 86 ? -3.880 14.501 5.796 1.00 93.06 86 GLU A N 1
ATOM 692 C CA . GLU A 1 86 ? -5.265 14.819 6.173 1.00 93.06 86 GLU A CA 1
ATOM 693 C C . GLU A 1 86 ? -5.857 13.714 7.048 1.00 93.06 86 GLU A C 1
ATOM 695 O O . GLU A 1 86 ? -6.359 13.969 8.136 1.00 93.06 86 GLU A O 1
ATOM 700 N N . TYR A 1 87 ? -5.697 12.463 6.626 1.00 91.88 87 TYR A N 1
ATOM 701 C CA . TYR A 1 87 ? -6.203 11.324 7.372 1.00 91.88 87 TYR A CA 1
ATOM 702 C C . TYR A 1 87 ? -5.591 11.174 8.770 1.00 91.88 87 TYR A C 1
ATOM 704 O O . TYR A 1 87 ? -6.330 10.894 9.707 1.00 91.88 87 TYR A O 1
ATOM 712 N N . GLU A 1 88 ? -4.271 11.358 8.900 1.00 89.12 88 GLU A N 1
ATOM 713 C CA . GLU A 1 88 ? -3.544 11.307 10.181 1.00 89.12 88 GLU A CA 1
ATOM 714 C C . GLU A 1 88 ? -3.864 12.499 11.105 1.00 89.12 88 GLU A C 1
ATOM 716 O O . GLU A 1 88 ? -3.549 12.448 12.288 1.00 89.12 88 GLU A O 1
ATOM 721 N N . LYS A 1 89 ? -4.455 13.586 10.589 1.00 90.12 89 LYS A N 1
ATOM 722 C CA . LYS A 1 89 ? -4.964 14.692 11.419 1.00 90.12 89 LYS A CA 1
ATOM 723 C C . LYS A 1 89 ? -6.359 14.409 11.964 1.00 90.12 89 LYS A C 1
ATOM 725 O O . LYS A 1 89 ? -6.667 14.827 13.075 1.00 90.12 89 LYS A O 1
ATOM 730 N N . ASP A 1 90 ? -7.182 13.730 11.173 1.00 89.56 90 ASP A N 1
ATOM 731 C CA . ASP A 1 90 ? -8.583 13.463 11.502 1.00 89.56 90 ASP A CA 1
ATOM 732 C C . ASP A 1 90 ? -8.773 12.222 12.402 1.00 89.56 90 ASP A C 1
ATOM 734 O O . ASP A 1 90 ? -9.857 12.042 12.961 1.00 89.56 90 ASP A O 1
ATOM 738 N N . HIS A 1 91 ? -7.760 11.350 12.522 1.00 85.31 91 HIS A N 1
ATOM 739 C CA . HIS A 1 91 ? -7.832 10.045 13.203 1.00 85.31 91 HIS A CA 1
ATOM 740 C C . HIS A 1 91 ? -6.537 9.703 13.943 1.00 85.31 91 HIS A C 1
ATOM 742 O O . HIS A 1 91 ? -6.631 8.988 14.967 1.00 85.31 91 HIS A O 1
#

pLDDT: mean 90.8, std 3.07, range [77.44, 94.75]

Secondary structure (DSSP, 8-state):
-EEBTTB-EEEETTEEEE--GGG-EEEEEEE-SSEEEEEETTT--EEEEEESS---S---SEEEGGGSTT-EESS--HHHHHHHHHHHHH-